Protein AF-A0A2T4MWT4-F1 (afdb_monomer_lite)

Secondary structure (DSSP, 8-state):
------EEEE-TTS-EEEEES-HHHHHHHHHHHHHHHHHHHHHHHH-TTS-HHHHHHHHHHHHHTHHHHHHHHHHHHTS-S--------------------------------------PPPP-----

Foldseek 3Di:
DDDQDKDFAAAPVRHTPDIDSDPVVNVVVNVLNVLLVVQLVVLCVVCVPDDSVVSVVVSVVCSVCVVVVVVVVVVVVVDPPDPPPPPDDDDDDDDDDDDDDDDDDDDDDDDDDDDDDDDDDDDDDDDD

pLDDT: mean 74.35, std 20.34, range [36.03, 96.5]

Sequence (128 aa):
MAINEVYRVRDEQGNIVGIFTSKKAAKVADNNVKVKVDLTAAVSAAMPDATDEARGNIVNFLLTNSDDLTNILKSIKDMPQDGDETDEDQDEQGDDATNQAPADPETPVETSAPAATETPANPDSQAA

Structure (mmCIF, N/CA/C/O backbone):
data_AF-A0A2T4MWT4-F1
#
_entry.id   AF-A0A2T4MWT4-F1
#
loop_
_atom_site.group_PDB
_atom_site.id
_atom_site.type_symbol
_atom_site.label_atom_id
_atom_site.label_alt_id
_atom_site.label_comp_id
_atom_site.label_asym_id
_atom_site.label_entity_id
_atom_site.label_seq_id
_atom_site.pdbx_PDB_ins_code
_atom_site.Cartn_x
_atom_site.Cartn_y
_atom_site.Cartn_z
_atom_site.occupancy
_atom_site.B_iso_or_equiv
_atom_site.auth_seq_id
_atom_site.auth_comp_id
_atom_site.auth_asym_id
_atom_site.auth_atom_id
_atom_site.pdbx_PDB_model_num
ATOM 1 N N . MET A 1 1 ? -14.894 3.683 37.984 1.00 50.84 1 MET A N 1
ATOM 2 C CA . MET A 1 1 ? -13.726 3.905 37.105 1.00 50.84 1 MET A CA 1
ATOM 3 C C . MET A 1 1 ? -13.942 3.044 35.869 1.00 50.84 1 MET A C 1
ATOM 5 O O . MET A 1 1 ? -14.074 1.840 36.033 1.00 50.84 1 MET A O 1
ATOM 9 N N . ALA A 1 2 ? -14.118 3.631 34.684 1.00 65.12 2 ALA A N 1
ATOM 10 C CA . ALA A 1 2 ? -14.291 2.852 33.456 1.00 65.12 2 ALA A CA 1
ATOM 11 C C . ALA A 1 2 ? -12.906 2.522 32.885 1.00 65.12 2 ALA A C 1
ATOM 13 O O . ALA A 1 2 ? -12.098 3.426 32.678 1.00 65.12 2 ALA A O 1
ATOM 14 N N . ILE A 1 3 ? -12.618 1.238 32.677 1.00 63.62 3 ILE A N 1
ATOM 15 C CA . ILE A 1 3 ? -11.426 0.805 31.945 1.00 63.62 3 ILE A CA 1
ATOM 16 C C . ILE A 1 3 ? -11.794 0.878 30.465 1.00 63.62 3 ILE A C 1
ATOM 18 O O . ILE A 1 3 ? -12.610 0.090 29.995 1.00 63.62 3 ILE A O 1
ATOM 22 N N . ASN A 1 4 ? -11.229 1.846 29.746 1.00 70.44 4 ASN A N 1
ATOM 23 C CA . ASN A 1 4 ? -11.359 1.899 28.294 1.00 70.44 4 ASN A CA 1
ATOM 24 C C . ASN A 1 4 ? -10.412 0.858 27.688 1.00 70.44 4 ASN A C 1
ATOM 26 O O . ASN A 1 4 ? -9.203 0.910 27.923 1.00 70.44 4 ASN A O 1
ATOM 30 N N . GLU A 1 5 ? -10.953 -0.088 26.923 1.00 84.19 5 GLU A N 1
ATOM 31 C CA . GLU A 1 5 ? -10.145 -1.033 26.154 1.00 84.19 5 GLU A CA 1
ATOM 32 C C . GLU A 1 5 ? -9.378 -0.266 25.065 1.00 84.19 5 GLU A C 1
ATOM 34 O O . GLU A 1 5 ? -9.958 0.511 24.303 1.00 84.19 5 GLU A O 1
ATOM 39 N N . VAL A 1 6 ? -8.057 -0.451 25.019 1.00 91.62 6 VAL A N 1
ATOM 40 C CA . VAL A 1 6 ? -7.181 0.178 24.024 1.00 91.62 6 VAL A CA 1
ATOM 41 C C . VAL A 1 6 ? -6.501 -0.890 23.180 1.00 91.62 6 VAL A C 1
ATOM 43 O O . VAL A 1 6 ? -5.898 -1.830 23.694 1.00 91.62 6 VAL A O 1
ATOM 46 N N . TYR A 1 7 ? -6.565 -0.715 21.868 1.00 92.62 7 TYR A N 1
ATOM 47 C CA . TYR A 1 7 ? -5.967 -1.593 20.875 1.00 92.62 7 TYR A CA 1
ATOM 48 C C . TYR A 1 7 ? -4.684 -0.956 20.355 1.00 92.62 7 TYR A C 1
ATOM 50 O O . TYR A 1 7 ? -4.701 0.158 19.832 1.00 92.62 7 TYR A O 1
ATOM 58 N N . ARG A 1 8 ? -3.562 -1.657 20.501 1.00 93.81 8 ARG A N 1
ATOM 59 C CA . ARG A 1 8 ? -2.260 -1.212 19.998 1.00 93.81 8 ARG A CA 1
ATOM 60 C C . ARG A 1 8 ? -1.961 -1.949 18.704 1.00 93.81 8 ARG A C 1
ATOM 62 O O . ARG A 1 8 ? -1.931 -3.176 18.709 1.00 93.81 8 ARG A O 1
ATOM 69 N N . VAL A 1 9 ? -1.728 -1.202 17.635 1.00 94.56 9 VAL A N 1
ATOM 70 C CA . VAL A 1 9 ? -1.262 -1.745 16.357 1.00 94.56 9 VAL A CA 1
ATOM 71 C C . VAL A 1 9 ? 0.251 -1.606 16.320 1.00 94.56 9 VAL A C 1
ATOM 73 O O . VAL A 1 9 ? 0.790 -0.568 16.721 1.00 94.56 9 VAL A O 1
ATOM 76 N N . ARG A 1 10 ? 0.930 -2.664 15.882 1.00 93.19 10 ARG A N 1
ATOM 77 C CA . ARG A 1 10 ? 2.385 -2.712 15.770 1.00 93.19 10 ARG A CA 1
ATOM 78 C C . ARG A 1 10 ? 2.800 -3.026 14.342 1.00 93.19 10 ARG A C 1
ATOM 80 O O . ARG A 1 10 ? 2.036 -3.655 13.618 1.00 93.19 10 ARG A O 1
ATOM 87 N N . ASP A 1 11 ? 3.985 -2.575 13.966 1.00 91.00 11 ASP A N 1
ATOM 88 C CA . ASP A 1 11 ? 4.635 -2.994 12.731 1.00 91.00 11 ASP A CA 1
ATOM 89 C C . ASP A 1 11 ? 5.305 -4.368 12.906 1.00 91.00 11 ASP A C 1
ATOM 91 O O . ASP A 1 11 ? 5.277 -4.969 13.987 1.00 91.00 11 ASP A O 1
ATOM 95 N N . GLU A 1 12 ? 5.896 -4.884 11.830 1.00 86.75 12 GLU A N 1
ATOM 96 C CA . GLU A 1 12 ? 6.571 -6.188 11.824 1.00 86.75 12 GLU A CA 1
ATOM 97 C C . GLU A 1 12 ? 7.829 -6.209 12.698 1.00 86.75 12 GLU A C 1
ATOM 99 O O . GLU A 1 12 ? 8.229 -7.255 13.206 1.00 86.75 12 GLU A O 1
ATOM 104 N N . GLN A 1 13 ? 8.429 -5.041 12.922 1.00 88.81 13 GLN A N 1
ATOM 105 C CA . GLN A 1 13 ? 9.565 -4.837 13.812 1.00 88.81 13 GLN A CA 1
ATOM 106 C C . GLN A 1 13 ? 9.135 -4.754 15.291 1.00 88.81 13 GLN A C 1
ATOM 108 O O . GLN A 1 13 ? 9.981 -4.703 16.185 1.00 88.81 13 GLN A O 1
ATOM 113 N N . GLY A 1 14 ? 7.828 -4.773 15.574 1.00 90.00 14 GLY A N 1
ATOM 114 C CA . GLY A 1 14 ? 7.255 -4.738 16.916 1.00 90.00 14 GLY A CA 1
ATOM 115 C C . GLY A 1 14 ? 7.067 -3.334 17.504 1.00 90.00 14 GLY A C 1
ATOM 116 O O . GLY A 1 14 ? 6.643 -3.229 18.668 1.00 90.00 14 GLY A O 1
ATOM 117 N N . ASN A 1 15 ? 7.329 -2.272 16.735 1.00 92.69 15 ASN A N 1
ATOM 118 C CA . ASN A 1 15 ? 7.122 -0.881 17.133 1.00 92.69 15 ASN A CA 1
ATOM 119 C C . ASN A 1 15 ? 5.640 -0.519 17.091 1.00 92.69 15 ASN A C 1
ATOM 121 O O . ASN A 1 15 ? 4.886 -0.996 16.249 1.00 92.69 15 ASN A O 1
ATOM 125 N N . ILE A 1 16 ? 5.204 0.358 17.996 1.00 92.56 16 ILE A N 1
ATOM 126 C CA . ILE A 1 16 ? 3.811 0.814 18.035 1.00 92.56 16 ILE A CA 1
ATOM 127 C C . ILE A 1 16 ? 3.604 1.887 16.966 1.00 92.56 16 ILE A C 1
ATOM 129 O O . ILE A 1 16 ? 4.144 2.984 17.077 1.00 92.56 16 ILE A O 1
ATOM 133 N N . VAL A 1 17 ? 2.763 1.579 15.980 1.00 90.69 17 VAL A N 1
ATOM 134 C CA . VAL A 1 17 ? 2.375 2.497 14.894 1.00 90.69 17 VAL A CA 1
ATOM 135 C C . VAL A 1 17 ? 1.129 3.306 15.250 1.00 90.69 17 VAL A C 1
ATOM 137 O O . VAL A 1 17 ? 0.915 4.387 14.711 1.00 90.69 17 VAL A O 1
ATOM 140 N N . GLY A 1 18 ? 0.301 2.809 16.175 1.00 92.38 18 GLY A N 1
ATOM 141 C CA . GLY A 1 18 ? -0.889 3.526 16.626 1.00 92.38 18 GLY A CA 1
ATOM 142 C C . GLY A 1 18 ? -1.596 2.881 17.814 1.00 92.38 18 GLY A C 1
ATOM 143 O O . GLY A 1 18 ? -1.473 1.680 18.073 1.00 92.38 18 GLY A O 1
ATOM 144 N N . ILE A 1 19 ? -2.360 3.698 18.540 1.00 94.19 19 ILE A N 1
ATOM 145 C CA . ILE A 1 19 ? -3.202 3.276 19.663 1.00 94.19 19 ILE A CA 1
ATOM 146 C C . ILE A 1 19 ? -4.627 3.750 19.393 1.00 94.19 19 ILE A C 1
ATOM 148 O O . ILE A 1 19 ? -4.860 4.930 19.146 1.00 94.19 19 ILE A O 1
ATOM 152 N N . PHE A 1 20 ? -5.580 2.827 19.462 1.00 94.06 20 PHE A N 1
ATOM 153 C CA . PHE A 1 20 ? -6.968 3.057 19.089 1.00 94.06 20 PHE A CA 1
ATOM 154 C C . PHE A 1 20 ? -7.901 2.641 20.220 1.00 94.06 20 PHE A C 1
ATOM 156 O O . PHE A 1 20 ? -7.703 1.614 20.860 1.00 94.06 20 PHE A O 1
ATOM 163 N N . THR A 1 21 ? -8.970 3.399 20.428 1.00 93.12 21 THR A N 1
ATOM 164 C CA . THR A 1 21 ? -10.055 3.049 21.363 1.00 93.12 21 THR A CA 1
ATOM 165 C C . THR A 1 21 ? -11.158 2.220 20.696 1.00 93.12 21 THR A C 1
ATOM 167 O O . THR A 1 21 ? -12.074 1.747 21.357 1.00 93.12 21 THR A O 1
ATOM 170 N N . SER A 1 22 ? -11.078 2.022 19.374 1.00 93.38 22 SER A N 1
ATOM 171 C CA . SER A 1 22 ? -12.032 1.246 18.577 1.00 93.38 22 SER A CA 1
ATOM 172 C C . SER A 1 22 ? -11.345 0.060 17.908 1.00 93.38 22 SER A C 1
ATOM 174 O O . SER A 1 22 ? -10.390 0.233 17.148 1.00 93.38 22 SER A O 1
ATOM 176 N N . LYS A 1 23 ? -11.893 -1.145 18.113 1.00 92.06 23 LYS A N 1
ATOM 177 C CA . LYS A 1 23 ? -11.403 -2.382 17.484 1.00 92.06 23 LYS A CA 1
ATOM 178 C C . LYS A 1 23 ? -11.443 -2.316 15.959 1.00 92.06 23 LYS A C 1
ATOM 180 O O . LYS A 1 23 ? -10.545 -2.820 15.292 1.00 92.06 23 LYS A O 1
ATOM 185 N N . LYS A 1 24 ? -12.481 -1.686 15.396 1.00 93.56 24 LYS A N 1
ATOM 186 C CA . LYS A 1 24 ? -12.629 -1.523 13.942 1.00 93.56 24 LYS A CA 1
ATOM 187 C C . LYS A 1 24 ? -11.525 -0.627 13.384 1.00 93.56 24 LYS A C 1
ATOM 189 O O . LYS A 1 24 ? -10.908 -0.996 12.393 1.00 93.56 24 LYS A O 1
ATOM 194 N N . ALA A 1 25 ? -11.252 0.502 14.042 1.00 91.12 25 ALA A N 1
ATOM 195 C CA . ALA A 1 25 ? -10.179 1.410 13.639 1.00 91.12 25 ALA A CA 1
ATOM 196 C C . ALA A 1 25 ? -8.805 0.729 13.732 1.00 91.12 25 ALA A C 1
ATOM 198 O O . ALA A 1 25 ? -8.028 0.795 12.787 1.00 91.12 25 ALA A O 1
ATOM 199 N N . ALA A 1 26 ? -8.558 -0.015 14.816 1.00 93.19 26 ALA A N 1
ATOM 200 C CA . ALA A 1 26 ? -7.338 -0.799 14.974 1.00 93.19 26 ALA A CA 1
ATOM 201 C C . ALA A 1 26 ? -7.167 -1.845 13.863 1.00 93.19 26 ALA A C 1
ATOM 203 O O . ALA A 1 26 ? -6.078 -1.986 13.326 1.00 93.19 26 ALA A O 1
ATOM 204 N N . LYS A 1 27 ? -8.242 -2.544 13.474 1.00 93.81 27 LYS A N 1
ATOM 205 C CA . LYS A 1 27 ? -8.201 -3.533 12.387 1.00 93.81 27 LYS A CA 1
ATOM 206 C C . LYS A 1 27 ? -7.906 -2.897 11.026 1.00 93.81 27 LYS A C 1
ATOM 208 O O . LYS A 1 27 ? -7.172 -3.476 10.236 1.00 93.81 27 LYS A O 1
ATOM 213 N N . VAL A 1 28 ? -8.474 -1.722 10.746 1.00 92.12 28 VAL A N 1
ATOM 214 C CA . VAL A 1 28 ? -8.167 -0.977 9.513 1.00 92.12 28 VAL A CA 1
ATOM 215 C C . VAL A 1 28 ? -6.703 -0.543 9.509 1.00 92.12 28 VAL A C 1
ATOM 217 O O . VAL A 1 28 ? -6.014 -0.761 8.522 1.00 92.12 28 VAL A O 1
ATOM 220 N N . ALA A 1 29 ? -6.205 -0.003 10.621 1.00 91.44 29 ALA A N 1
ATOM 221 C CA . ALA A 1 29 ? -4.802 0.379 10.738 1.00 91.44 29 ALA A CA 1
ATOM 222 C C . ALA A 1 29 ? -3.850 -0.824 10.602 1.00 91.44 29 ALA A C 1
ATOM 224 O O . ALA A 1 29 ? -2.861 -0.725 9.886 1.00 91.44 29 ALA A O 1
ATOM 225 N N . ASP A 1 30 ? -4.171 -1.967 11.216 1.00 93.12 30 ASP A N 1
ATOM 226 C CA . ASP A 1 30 ? -3.413 -3.220 11.074 1.00 93.12 30 ASP A CA 1
ATOM 227 C C . ASP A 1 30 ? -3.353 -3.690 9.613 1.00 93.12 30 ASP A C 1
ATOM 229 O O . ASP A 1 30 ? -2.288 -4.029 9.100 1.00 93.12 30 ASP A O 1
ATOM 233 N N . ASN A 1 31 ? -4.483 -3.637 8.903 1.00 91.62 31 ASN A N 1
ATOM 234 C CA . ASN A 1 31 ? -4.521 -3.950 7.477 1.00 91.62 31 ASN A CA 1
ATOM 235 C C . ASN A 1 31 ? -3.688 -2.963 6.647 1.00 91.62 31 ASN A C 1
ATOM 237 O O . ASN A 1 31 ? -2.965 -3.396 5.757 1.00 91.62 31 ASN A O 1
ATOM 241 N N . ASN A 1 32 ? -3.747 -1.663 6.942 1.00 89.00 32 ASN A N 1
ATOM 242 C CA . ASN A 1 32 ? -2.962 -0.657 6.221 1.00 89.00 32 ASN A CA 1
ATOM 243 C C . ASN A 1 32 ? -1.452 -0.872 6.398 1.00 89.00 32 ASN A C 1
ATOM 245 O O . ASN A 1 32 ? -0.694 -0.683 5.448 1.00 89.00 32 ASN A O 1
ATOM 249 N N . VAL A 1 33 ? -1.013 -1.292 7.590 1.00 91.50 33 VAL A N 1
ATOM 250 C CA . VAL A 1 33 ? 0.389 -1.661 7.841 1.00 91.50 33 VAL A CA 1
ATOM 251 C C . VAL A 1 33 ? 0.794 -2.835 6.951 1.00 91.50 33 VAL A C 1
ATOM 253 O O . VAL A 1 33 ? 1.800 -2.731 6.253 1.00 91.50 33 VAL A O 1
ATOM 256 N N . LYS A 1 34 ? -0.014 -3.901 6.896 1.00 91.62 34 LYS A N 1
ATOM 257 C CA . LYS A 1 34 ? 0.259 -5.070 6.039 1.00 91.62 34 LYS A CA 1
ATOM 258 C C . LYS A 1 34 ? 0.315 -4.709 4.560 1.00 91.62 34 LYS A C 1
ATOM 260 O O . LYS A 1 34 ? 1.291 -5.028 3.897 1.00 91.62 34 LYS A O 1
ATOM 265 N N . VAL A 1 35 ? -0.673 -3.959 4.067 1.00 90.62 35 VAL A N 1
ATOM 266 C CA . VAL A 1 35 ? -0.710 -3.511 2.666 1.00 90.62 35 VAL A CA 1
ATOM 267 C C . VAL A 1 35 ? 0.541 -2.709 2.313 1.00 90.62 35 VAL A C 1
ATOM 269 O O . VAL A 1 35 ? 1.109 -2.902 1.243 1.00 90.62 35 VAL A O 1
ATOM 272 N N . LYS A 1 36 ? 1.013 -1.834 3.208 1.00 90.06 36 LYS A N 1
ATOM 273 C CA . LYS A 1 36 ? 2.244 -1.070 2.980 1.00 90.06 36 LYS A CA 1
ATOM 274 C C . LYS A 1 36 ? 3.477 -1.973 2.880 1.00 90.06 36 LYS A C 1
ATOM 276 O O . LYS A 1 36 ? 4.328 -1.716 2.028 1.00 90.06 36 LYS A O 1
ATOM 281 N N . VAL A 1 37 ? 3.579 -3.004 3.720 1.00 91.62 37 VAL A N 1
ATOM 282 C CA . VAL A 1 37 ? 4.671 -3.989 3.651 1.00 91.62 37 VAL A CA 1
ATOM 283 C C . VAL A 1 37 ? 4.618 -4.753 2.332 1.00 91.62 37 VAL A C 1
ATOM 285 O O . VAL A 1 37 ? 5.598 -4.741 1.587 1.00 91.62 37 VAL A O 1
ATOM 288 N N . ASP A 1 38 ? 3.464 -5.336 2.009 1.00 92.69 38 ASP A N 1
ATOM 289 C CA . ASP A 1 38 ? 3.269 -6.127 0.792 1.00 92.69 38 ASP A CA 1
ATOM 290 C C . ASP A 1 38 ? 3.596 -5.304 -0.458 1.00 92.69 38 ASP A C 1
ATOM 292 O O . ASP A 1 38 ? 4.294 -5.761 -1.363 1.00 92.69 38 ASP A O 1
ATOM 296 N N . LEU A 1 39 ? 3.154 -4.045 -0.485 1.00 92.75 39 LEU A N 1
ATOM 297 C CA . LEU A 1 39 ? 3.409 -3.137 -1.593 1.00 92.75 39 LEU A CA 1
ATOM 298 C C . LEU A 1 39 ? 4.886 -2.761 -1.712 1.00 92.75 39 LEU A C 1
ATOM 300 O O . LEU A 1 39 ? 5.414 -2.686 -2.818 1.00 92.75 39 LEU A O 1
ATOM 304 N N . THR A 1 40 ? 5.569 -2.558 -0.585 1.00 92.81 40 THR A N 1
ATOM 305 C CA . THR A 1 40 ? 7.015 -2.295 -0.576 1.00 92.81 40 THR A CA 1
ATOM 306 C C . THR A 1 40 ? 7.789 -3.489 -1.131 1.00 92.81 40 THR A C 1
ATOM 308 O O . THR A 1 40 ? 8.701 -3.310 -1.942 1.00 92.81 40 THR A O 1
ATOM 311 N N . ALA A 1 41 ? 7.401 -4.708 -0.750 1.00 94.12 41 ALA A N 1
ATOM 312 C CA . ALA A 1 41 ? 7.994 -5.935 -1.268 1.00 94.12 41 ALA A CA 1
ATOM 313 C C . ALA A 1 41 ? 7.726 -6.108 -2.773 1.00 94.12 41 ALA A C 1
ATOM 315 O O . ALA A 1 41 ? 8.655 -6.384 -3.533 1.00 94.12 41 ALA A O 1
ATOM 316 N N . ALA A 1 42 ? 6.489 -5.873 -3.221 1.00 94.44 42 ALA A N 1
ATOM 317 C CA . ALA A 1 42 ? 6.111 -5.954 -4.630 1.00 94.44 42 ALA A CA 1
ATOM 318 C C . ALA A 1 42 ? 6.874 -4.939 -5.496 1.00 94.44 42 ALA A C 1
ATOM 320 O O . ALA A 1 42 ? 7.424 -5.305 -6.533 1.00 94.44 42 ALA A O 1
ATOM 321 N N . VAL A 1 43 ? 6.975 -3.681 -5.053 1.00 95.12 43 VAL A N 1
ATOM 322 C CA . VAL A 1 43 ? 7.733 -2.635 -5.759 1.00 95.12 43 VAL A CA 1
ATOM 323 C C . VAL A 1 43 ? 9.223 -2.973 -5.808 1.00 95.12 43 VAL A C 1
ATOM 325 O O . VAL A 1 43 ? 9.855 -2.786 -6.844 1.00 95.12 43 VAL A O 1
ATOM 328 N N . SER A 1 44 ? 9.782 -3.523 -4.728 1.00 94.44 44 SER A N 1
ATOM 329 C CA . SER A 1 44 ? 11.187 -3.952 -4.694 1.00 94.44 44 SER A CA 1
ATOM 330 C C . SER A 1 44 ? 11.476 -5.108 -5.648 1.00 94.44 44 SER A C 1
ATOM 332 O O . SER A 1 44 ? 12.512 -5.105 -6.306 1.00 94.44 44 SER A O 1
ATOM 334 N N . ALA A 1 45 ? 10.553 -6.064 -5.768 1.00 95.69 45 ALA A N 1
ATOM 335 C CA . ALA A 1 45 ? 10.672 -7.169 -6.716 1.00 95.69 45 ALA A CA 1
ATOM 336 C C . ALA A 1 45 ? 10.486 -6.717 -8.176 1.00 95.69 45 ALA A C 1
ATOM 338 O O . ALA A 1 45 ? 11.182 -7.209 -9.059 1.00 95.69 45 ALA A O 1
ATOM 339 N N . ALA A 1 46 ? 9.567 -5.781 -8.432 1.00 96.12 46 ALA A N 1
ATOM 340 C CA . ALA A 1 46 ? 9.296 -5.262 -9.773 1.00 96.12 46 ALA A CA 1
ATOM 341 C C . ALA A 1 46 ? 10.395 -4.316 -10.284 1.00 96.12 46 ALA A C 1
ATOM 343 O O . ALA A 1 46 ? 10.624 -4.228 -11.487 1.00 96.12 46 ALA A O 1
ATOM 344 N N . MET A 1 47 ? 11.062 -3.596 -9.379 1.00 95.19 47 MET A N 1
ATOM 345 C CA . MET A 1 47 ? 12.098 -2.609 -9.691 1.00 95.19 47 MET A CA 1
ATOM 346 C C . MET A 1 47 ? 13.339 -2.825 -8.807 1.00 95.19 47 MET A C 1
ATOM 348 O O . MET A 1 47 ? 13.616 -2.013 -7.913 1.00 95.19 47 MET A O 1
ATOM 352 N N . PRO A 1 48 ? 14.103 -3.911 -9.034 1.00 94.19 48 PRO A N 1
ATOM 353 C CA . PRO A 1 48 ? 15.272 -4.239 -8.216 1.00 94.19 48 PRO A CA 1
ATOM 354 C C . PRO A 1 48 ? 16.395 -3.203 -8.359 1.00 94.19 48 PRO A C 1
ATOM 356 O O . PRO A 1 48 ? 17.036 -2.855 -7.367 1.00 94.19 48 PRO A O 1
ATOM 359 N N . ASP A 1 49 ? 16.566 -2.639 -9.556 1.00 95.81 49 ASP A N 1
ATOM 360 C CA . ASP A 1 49 ? 17.629 -1.674 -9.869 1.00 95.81 49 ASP A CA 1
ATOM 361 C C . ASP A 1 49 ? 17.296 -0.230 -9.456 1.00 95.81 49 ASP A C 1
ATOM 363 O O . ASP A 1 49 ? 18.142 0.662 -9.540 1.00 95.81 49 ASP A O 1
ATOM 367 N N . ALA A 1 50 ? 16.063 0.028 -9.011 1.00 95.25 50 ALA A N 1
ATOM 368 C CA . ALA A 1 50 ? 15.679 1.341 -8.509 1.00 95.25 50 ALA A CA 1
ATOM 369 C C . ALA A 1 50 ? 16.359 1.647 -7.165 1.00 95.25 50 ALA A C 1
ATOM 371 O O . ALA A 1 50 ? 16.711 0.756 -6.391 1.00 95.25 50 ALA A O 1
ATOM 372 N N . THR A 1 51 ? 16.519 2.931 -6.851 1.00 96.50 51 THR A N 1
ATOM 373 C CA . THR A 1 51 ? 16.976 3.343 -5.520 1.00 96.50 51 THR A CA 1
ATOM 374 C C . THR A 1 51 ? 15.869 3.133 -4.483 1.00 96.50 51 THR A C 1
ATOM 376 O O . THR A 1 51 ? 14.679 3.146 -4.813 1.00 96.50 51 THR A O 1
ATOM 379 N N . ASP A 1 52 ? 16.242 2.983 -3.209 1.00 93.25 52 ASP A N 1
ATOM 380 C CA . ASP A 1 52 ? 15.269 2.861 -2.112 1.00 93.25 52 ASP A CA 1
ATOM 381 C C . ASP A 1 52 ? 14.339 4.076 -2.022 1.00 93.25 52 ASP A C 1
ATOM 383 O O . ASP A 1 52 ? 13.149 3.933 -1.751 1.00 93.25 52 ASP A O 1
ATOM 387 N N . GLU A 1 53 ? 14.862 5.268 -2.313 1.00 94.81 53 GLU A N 1
ATOM 388 C CA . GLU A 1 53 ? 14.080 6.502 -2.361 1.00 94.81 53 GLU A CA 1
ATOM 389 C C . GLU A 1 53 ? 13.037 6.470 -3.484 1.00 94.81 53 GLU A C 1
ATOM 391 O O . GLU A 1 53 ? 11.865 6.764 -3.248 1.00 94.81 53 GLU A O 1
ATOM 396 N N . ALA A 1 54 ? 13.425 6.044 -4.691 1.00 94.88 54 ALA A N 1
ATOM 397 C CA . ALA A 1 54 ? 12.496 5.914 -5.809 1.00 94.88 54 ALA A CA 1
ATOM 398 C C . ALA A 1 54 ? 11.393 4.893 -5.497 1.00 94.88 54 ALA A C 1
ATOM 400 O O . ALA A 1 54 ? 10.210 5.181 -5.684 1.00 94.88 54 ALA A O 1
ATOM 401 N N . ARG A 1 55 ? 11.759 3.731 -4.941 1.00 94.31 55 ARG A N 1
ATOM 402 C CA . ARG A 1 55 ? 10.786 2.724 -4.496 1.00 94.31 55 ARG A CA 1
ATOM 403 C C . ARG A 1 55 ? 9.854 3.267 -3.417 1.00 94.31 55 ARG A C 1
ATOM 405 O O . ARG A 1 55 ? 8.644 3.076 -3.512 1.00 94.31 55 ARG A O 1
ATOM 412 N N . GLY A 1 56 ? 10.386 3.986 -2.430 1.00 92.94 56 GLY A N 1
ATOM 413 C CA . GLY A 1 56 ? 9.602 4.625 -1.373 1.00 92.94 56 GLY A CA 1
ATOM 414 C C . GLY A 1 56 ? 8.601 5.647 -1.913 1.00 92.94 56 GLY A C 1
ATOM 415 O O . GLY A 1 56 ? 7.436 5.638 -1.511 1.00 92.94 56 GLY A O 1
ATOM 416 N N . ASN A 1 57 ? 9.018 6.471 -2.876 1.00 94.75 57 ASN A N 1
ATOM 417 C CA . ASN A 1 57 ? 8.151 7.445 -3.538 1.00 94.75 57 ASN A CA 1
ATOM 418 C C . ASN A 1 57 ? 7.015 6.765 -4.313 1.00 94.75 57 ASN A C 1
ATOM 420 O O . ASN A 1 57 ? 5.868 7.204 -4.226 1.00 94.75 57 ASN A O 1
ATOM 424 N N . ILE A 1 58 ? 7.305 5.660 -5.005 1.00 94.31 58 ILE A N 1
ATOM 425 C CA . ILE A 1 58 ? 6.298 4.872 -5.725 1.00 94.31 58 ILE A CA 1
ATOM 426 C C . ILE A 1 58 ? 5.301 4.246 -4.748 1.00 94.31 58 ILE A C 1
ATOM 428 O O . ILE A 1 58 ? 4.096 4.400 -4.924 1.00 94.31 58 ILE A O 1
ATOM 432 N N . VAL A 1 59 ? 5.774 3.597 -3.681 1.00 93.69 59 VAL A N 1
ATOM 433 C CA . VAL A 1 59 ? 4.899 3.034 -2.638 1.00 93.69 59 VAL A CA 1
ATOM 434 C C . VAL A 1 59 ? 3.999 4.121 -2.046 1.00 93.69 59 VAL A C 1
ATOM 436 O O . VAL A 1 59 ? 2.796 3.913 -1.895 1.00 93.69 59 VAL A O 1
ATOM 439 N N . ASN A 1 60 ? 4.551 5.299 -1.745 1.00 92.56 60 ASN A N 1
ATOM 440 C CA . ASN A 1 60 ? 3.777 6.411 -1.204 1.00 92.56 60 ASN A CA 1
ATOM 441 C C . ASN A 1 60 ? 2.720 6.926 -2.195 1.00 92.56 60 ASN A C 1
ATOM 443 O O . ASN A 1 60 ? 1.576 7.170 -1.804 1.00 92.56 60 ASN A O 1
ATOM 447 N N . PHE A 1 61 ? 3.079 7.052 -3.475 1.00 92.75 61 PHE A N 1
ATOM 448 C CA . PHE A 1 61 ? 2.149 7.428 -4.538 1.00 92.75 61 PHE A CA 1
ATOM 449 C C . PHE A 1 61 ? 0.988 6.432 -4.645 1.00 92.75 61 PHE A C 1
ATOM 451 O O . PHE A 1 61 ? -0.172 6.841 -4.663 1.00 92.75 61 PHE A O 1
ATOM 458 N N . LEU A 1 62 ? 1.288 5.132 -4.651 1.00 91.75 62 LEU A N 1
ATOM 459 C CA . LEU A 1 62 ? 0.290 4.070 -4.763 1.00 91.75 62 LEU A CA 1
ATOM 460 C C . LEU A 1 62 ? -0.660 4.028 -3.554 1.00 91.75 62 LEU A C 1
ATOM 462 O O . LEU A 1 62 ? -1.858 3.831 -3.729 1.00 91.75 62 LEU A O 1
ATOM 466 N N . LEU A 1 63 ? -0.158 4.251 -2.334 1.00 89.88 63 LEU A N 1
ATOM 467 C CA . LEU A 1 63 ? -1.000 4.306 -1.131 1.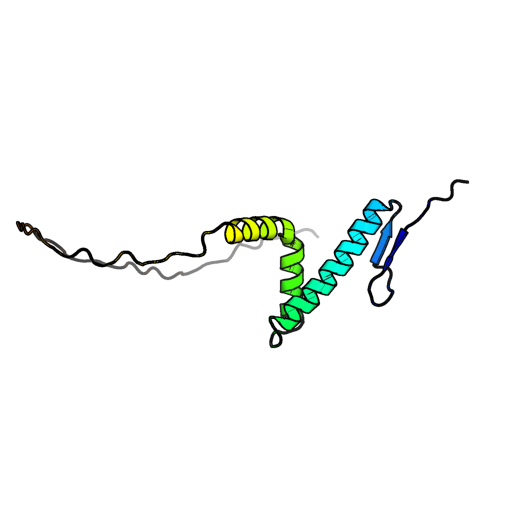00 89.88 63 LEU A CA 1
ATOM 468 C C . LEU A 1 63 ? -1.910 5.540 -1.116 1.00 89.88 63 LEU A C 1
ATOM 470 O O . LEU A 1 63 ? -3.088 5.430 -0.774 1.00 89.88 63 LEU A O 1
ATOM 474 N N . THR A 1 64 ? -1.372 6.698 -1.505 1.00 90.88 64 THR A N 1
ATOM 475 C CA . THR A 1 64 ? -2.100 7.978 -1.500 1.00 90.88 64 THR A CA 1
ATOM 476 C C . THR A 1 64 ? -3.227 7.995 -2.529 1.00 90.88 64 THR A C 1
ATOM 478 O O . THR A 1 64 ? -4.299 8.518 -2.248 1.00 90.88 64 THR A O 1
ATOM 481 N N . ASN A 1 65 ? -3.007 7.387 -3.696 1.00 90.38 65 ASN A N 1
ATOM 482 C CA . ASN A 1 65 ? -3.955 7.388 -4.813 1.00 90.38 65 ASN A CA 1
ATOM 483 C C . ASN A 1 65 ? -4.660 6.030 -4.981 1.00 90.38 65 ASN A C 1
ATOM 485 O O . ASN A 1 65 ? -5.108 5.686 -6.072 1.00 90.38 65 ASN A O 1
ATOM 489 N N . SER A 1 66 ? -4.722 5.223 -3.919 1.00 87.25 66 SER A N 1
ATOM 490 C CA . SER A 1 66 ? -5.195 3.833 -3.985 1.00 87.25 66 SER A CA 1
ATOM 491 C C . SER A 1 66 ? -6.640 3.695 -4.481 1.00 87.25 66 SER A C 1
ATOM 493 O O . SER A 1 66 ? -6.930 2.771 -5.244 1.00 87.25 66 SER A O 1
ATOM 495 N N . ASP A 1 67 ? -7.530 4.620 -4.119 1.00 87.44 67 ASP A N 1
ATOM 496 C CA . ASP A 1 67 ? -8.926 4.617 -4.573 1.00 87.44 67 ASP A CA 1
ATOM 497 C C . ASP A 1 67 ? -9.041 4.905 -6.080 1.00 87.44 67 ASP A C 1
ATOM 499 O O . ASP A 1 67 ? -9.693 4.153 -6.813 1.00 87.44 67 ASP A O 1
ATOM 503 N N . ASP A 1 68 ? -8.347 5.938 -6.563 1.00 88.50 68 ASP A N 1
ATOM 504 C CA . ASP A 1 68 ? -8.347 6.326 -7.977 1.00 88.50 68 ASP A CA 1
ATOM 505 C C . ASP A 1 68 ? -7.720 5.236 -8.852 1.00 88.50 68 ASP A C 1
ATOM 507 O O . ASP A 1 68 ? -8.295 4.820 -9.861 1.00 88.50 68 ASP A O 1
ATOM 511 N N . LEU A 1 69 ? -6.579 4.692 -8.417 1.00 86.56 69 LEU A N 1
ATOM 512 C CA . LEU A 1 69 ? -5.905 3.589 -9.099 1.00 86.56 69 LEU A CA 1
ATOM 513 C C . LEU A 1 69 ? -6.769 2.331 -9.132 1.00 86.56 69 LEU A C 1
ATOM 515 O O . LEU A 1 69 ? -6.798 1.639 -10.145 1.00 86.56 69 LEU A O 1
ATOM 519 N N . THR A 1 70 ? -7.516 2.039 -8.067 1.00 85.75 70 THR A N 1
ATOM 520 C CA . THR A 1 70 ? -8.423 0.885 -8.045 1.00 85.75 70 THR A CA 1
ATOM 521 C C . THR A 1 70 ? -9.527 1.022 -9.092 1.00 85.75 70 THR A C 1
ATOM 523 O O . THR A 1 70 ? -9.898 0.031 -9.722 1.00 85.75 70 THR A O 1
ATOM 526 N N . ASN A 1 71 ? -10.053 2.228 -9.305 1.00 84.12 71 ASN A N 1
ATOM 527 C CA . ASN A 1 71 ? -11.069 2.468 -10.329 1.00 84.12 71 ASN A CA 1
ATOM 528 C C . ASN A 1 71 ? -10.496 2.316 -11.743 1.00 84.12 71 ASN A C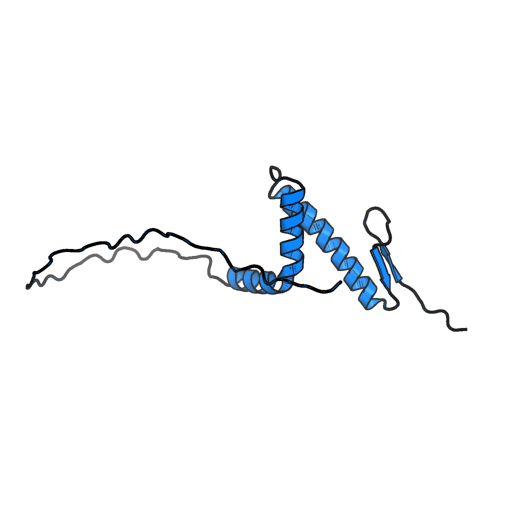 1
ATOM 530 O O . ASN A 1 71 ? -11.117 1.660 -12.578 1.00 84.12 71 ASN A O 1
ATOM 534 N N . ILE A 1 72 ? -9.291 2.839 -11.981 1.00 83.81 72 ILE A N 1
ATOM 535 C CA . ILE A 1 72 ? -8.581 2.695 -13.261 1.00 83.81 72 ILE A CA 1
ATOM 536 C C . ILE A 1 72 ? -8.239 1.223 -13.539 1.00 83.81 72 ILE A C 1
ATOM 538 O O . ILE A 1 72 ? -8.448 0.720 -14.636 1.00 83.81 72 ILE A O 1
ATOM 542 N N . LEU A 1 73 ? -7.742 0.485 -12.546 1.00 82.56 73 LEU A N 1
ATOM 543 C CA . LEU A 1 73 ? -7.393 -0.927 -12.721 1.00 82.56 73 LEU A CA 1
ATOM 544 C C . LEU A 1 73 ? -8.625 -1.797 -12.995 1.00 82.56 73 LEU A C 1
ATOM 546 O O . LEU A 1 73 ? -8.537 -2.749 -13.768 1.00 82.56 73 LEU A O 1
ATOM 550 N N . LYS A 1 74 ? -9.778 -1.469 -12.398 1.00 83.06 74 LYS A N 1
ATOM 551 C CA . LYS A 1 74 ? -11.051 -2.125 -12.729 1.00 83.06 74 LYS A CA 1
ATOM 552 C C . LYS A 1 74 ? -11.460 -1.844 -14.173 1.00 83.06 74 LYS A C 1
ATOM 554 O O . LYS A 1 74 ? -11.768 -2.789 -14.883 1.00 83.06 74 LYS A O 1
ATOM 559 N N . SER A 1 75 ? -11.391 -0.590 -14.626 1.00 79.69 75 SER A N 1
ATOM 560 C CA . SER A 1 75 ? -11.773 -0.254 -16.002 1.00 79.69 75 SER A CA 1
ATOM 561 C C . SER A 1 75 ? -10.851 -0.880 -17.051 1.00 79.69 75 SER A C 1
ATOM 563 O O . SER A 1 75 ? -11.330 -1.290 -18.102 1.00 79.69 75 SER A O 1
ATOM 565 N N . ILE A 1 76 ? -9.550 -1.009 -16.767 1.00 78.31 76 ILE A N 1
ATOM 566 C CA . ILE A 1 76 ? -8.602 -1.711 -17.648 1.00 78.31 76 ILE A CA 1
ATOM 567 C C . ILE A 1 76 ? -8.883 -3.214 -17.671 1.00 78.31 76 ILE A C 1
ATOM 569 O O . ILE A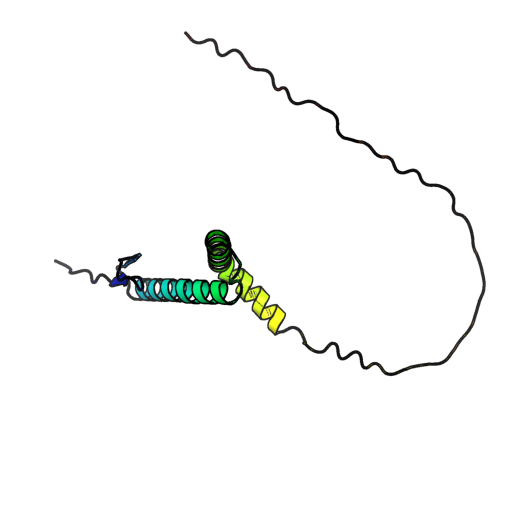 1 76 ? -8.834 -3.827 -18.731 1.00 78.31 76 ILE A O 1
ATOM 573 N N . LYS A 1 77 ? -9.194 -3.823 -16.520 1.00 74.56 77 LYS A N 1
ATOM 574 C CA . LYS A 1 77 ? -9.565 -5.244 -16.458 1.00 74.56 77 LYS A CA 1
ATOM 575 C C . LYS A 1 77 ? -10.798 -5.553 -17.314 1.00 74.56 77 LYS A C 1
ATOM 577 O O . LYS A 1 77 ? -10.886 -6.643 -17.870 1.00 74.56 77 LYS A O 1
ATOM 582 N N . ASP A 1 78 ? -11.725 -4.605 -17.399 1.00 73.12 78 ASP A N 1
ATOM 583 C CA . ASP A 1 78 ? -12.959 -4.732 -18.173 1.00 73.12 78 ASP A CA 1
ATOM 584 C C . ASP A 1 78 ? -12.773 -4.365 -19.664 1.00 73.12 78 ASP A C 1
ATOM 586 O O . ASP A 1 78 ? -13.731 -4.423 -20.437 1.00 73.12 78 ASP A O 1
ATOM 590 N N . MET A 1 79 ? -11.553 -4.007 -20.092 1.00 67.88 79 MET A N 1
ATOM 591 C CA . MET A 1 79 ? -11.219 -3.786 -21.499 1.00 67.88 79 MET A CA 1
ATOM 592 C C . MET A 1 79 ? -11.056 -5.142 -22.211 1.00 67.88 79 MET A C 1
ATOM 594 O O . MET A 1 79 ? -10.328 -6.000 -21.702 1.00 67.88 79 MET A O 1
ATOM 598 N N . PRO A 1 80 ? -11.704 -5.369 -23.371 1.00 68.31 80 PRO A N 1
ATOM 599 C CA . PRO A 1 80 ? -11.483 -6.585 -24.149 1.00 68.31 80 PRO A CA 1
ATOM 600 C C . PRO A 1 80 ? -9.995 -6.688 -24.510 1.00 68.31 80 PRO A C 1
ATOM 602 O O . PRO A 1 80 ? -9.415 -5.736 -25.026 1.00 68.31 80 PRO A O 1
ATOM 605 N N . GLN A 1 81 ? -9.370 -7.825 -24.191 1.00 66.06 81 GLN A N 1
ATOM 606 C CA . GLN A 1 81 ? -7.950 -8.068 -24.487 1.00 66.06 81 GLN A CA 1
ATOM 607 C C . GLN A 1 81 ? -7.704 -8.459 -25.950 1.00 66.06 81 GLN A C 1
ATOM 609 O O . GLN A 1 81 ? -6.559 -8.444 -26.395 1.00 66.06 81 GLN A O 1
ATOM 614 N N . ASP A 1 82 ? -8.774 -8.730 -26.695 1.00 58.59 82 ASP A N 1
ATOM 615 C CA . ASP A 1 82 ? -8.723 -9.179 -28.077 1.00 58.59 82 ASP A CA 1
ATOM 616 C C . ASP A 1 82 ? -9.200 -8.055 -29.001 1.00 58.59 82 ASP A C 1
ATOM 618 O O . ASP A 1 82 ? -10.388 -7.902 -29.288 1.00 58.59 82 ASP A O 1
ATOM 622 N N . GLY A 1 83 ? -8.246 -7.260 -29.478 1.00 53.41 83 GLY A N 1
ATOM 623 C CA . GLY A 1 83 ? -8.291 -6.811 -30.863 1.00 53.41 83 GLY A CA 1
ATOM 624 C C . GLY A 1 83 ? -7.773 -7.959 -31.720 1.00 53.41 83 GLY A C 1
ATOM 625 O O . GLY A 1 83 ? -6.615 -7.940 -32.125 1.00 53.41 83 GLY A O 1
ATOM 626 N N . ASP A 1 84 ? -8.586 -9.001 -31.904 1.00 53.94 84 ASP A N 1
ATOM 627 C CA . ASP A 1 84 ? -8.331 -10.005 -32.935 1.00 53.94 84 ASP A CA 1
ATOM 628 C C . ASP A 1 84 ? -8.565 -9.308 -34.283 1.00 53.94 84 ASP A C 1
ATOM 630 O O . ASP A 1 84 ? -9.683 -9.257 -34.790 1.00 53.94 84 ASP A O 1
ATOM 634 N N . GLU A 1 85 ? -7.525 -8.650 -34.808 1.00 59.53 85 GLU A N 1
ATOM 635 C CA . GLU A 1 85 ? -7.473 -8.143 -36.184 1.00 59.53 85 GLU A CA 1
ATOM 636 C C . GLU A 1 85 ? -7.352 -9.325 -37.162 1.00 59.53 85 GLU A C 1
ATOM 638 O O . GLU A 1 85 ? -6.386 -9.451 -37.911 1.00 59.53 85 GLU A O 1
ATOM 643 N N . THR A 1 86 ? -8.337 -10.217 -37.150 1.00 54.12 86 THR A N 1
ATOM 644 C CA . THR A 1 86 ? -8.609 -11.126 -38.262 1.00 54.12 86 THR A CA 1
ATOM 645 C C . THR A 1 86 ? -9.874 -10.671 -38.984 1.00 54.12 86 THR A C 1
ATOM 647 O O . THR A 1 86 ? -10.856 -11.397 -39.074 1.00 54.12 86 THR A O 1
ATOM 650 N N . ASP A 1 87 ? -9.843 -9.454 -39.535 1.00 60.66 87 ASP A N 1
ATOM 651 C CA . ASP A 1 87 ? -10.647 -9.168 -40.726 1.00 60.66 87 ASP A CA 1
ATOM 652 C C . ASP A 1 87 ? -9.798 -9.568 -41.935 1.00 60.66 87 ASP A C 1
ATOM 654 O O . ASP A 1 87 ? -8.948 -8.826 -42.429 1.00 60.66 87 ASP A O 1
ATOM 658 N N . GLU A 1 88 ? -9.987 -10.827 -42.320 1.00 55.75 88 GLU A N 1
ATOM 659 C CA . GLU A 1 88 ? -9.508 -11.420 -43.560 1.00 55.75 88 GLU A CA 1
ATOM 660 C C . GLU A 1 88 ? -9.950 -10.565 -44.763 1.00 55.75 88 GLU A C 1
ATOM 662 O O . GLU A 1 88 ? -11.117 -10.186 -44.879 1.00 55.75 88 GLU A O 1
ATOM 667 N N . ASP A 1 89 ? -8.984 -10.271 -45.634 1.00 56.06 89 ASP A N 1
ATOM 668 C CA . ASP A 1 89 ? -9.085 -9.933 -47.057 1.00 56.06 89 ASP A CA 1
ATOM 669 C C . ASP A 1 89 ? -10.511 -9.716 -47.621 1.00 56.06 89 ASP A C 1
ATOM 671 O O . ASP A 1 89 ? -11.260 -10.663 -47.881 1.00 56.06 89 ASP A O 1
ATOM 675 N N . GLN A 1 90 ? -10.858 -8.461 -47.931 1.00 56.44 90 GLN A N 1
ATOM 676 C CA . GLN A 1 90 ? -11.837 -8.165 -48.984 1.00 56.44 90 GLN A CA 1
ATOM 677 C C . GLN A 1 90 ? -11.224 -7.262 -50.045 1.00 56.44 90 GLN A C 1
ATOM 679 O O . GLN A 1 90 ? -11.274 -6.031 -49.999 1.00 56.44 90 GLN A O 1
ATOM 684 N N . ASP A 1 91 ? -10.644 -7.939 -51.022 1.00 57.38 91 ASP A N 1
ATOM 685 C CA . ASP A 1 91 ? -10.273 -7.416 -52.319 1.00 57.38 91 ASP A CA 1
ATOM 686 C C . ASP A 1 91 ? -11.537 -7.083 -53.142 1.00 57.38 91 ASP A C 1
ATOM 688 O O . ASP A 1 91 ? -12.598 -7.681 -52.976 1.00 57.38 91 ASP A O 1
ATOM 692 N N . GLU A 1 92 ? -11.337 -6.195 -54.119 1.00 52.62 92 GLU A N 1
ATOM 693 C CA . GLU A 1 92 ? -12.164 -5.929 -55.311 1.00 52.62 92 GLU A CA 1
ATOM 694 C C . GLU A 1 92 ? -13.140 -4.722 -55.322 1.00 52.62 92 GLU A C 1
ATOM 696 O O . GLU A 1 92 ? -1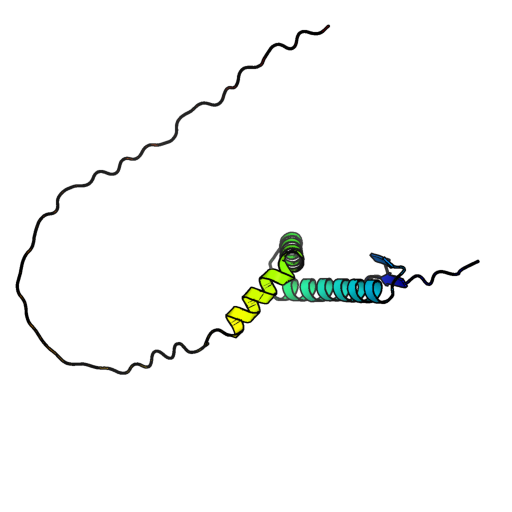4.342 -4.816 -55.102 1.00 52.62 92 GLU A O 1
ATOM 701 N N . GLN A 1 93 ? -12.564 -3.603 -55.796 1.00 47.47 93 GLN A N 1
ATOM 702 C CA . GLN A 1 93 ? -12.823 -2.974 -57.114 1.00 47.47 93 GLN A CA 1
ATOM 703 C C . GLN A 1 93 ? -13.954 -1.933 -57.268 1.00 47.47 93 GLN A C 1
ATOM 705 O O . GLN A 1 93 ? -15.135 -2.203 -57.068 1.00 47.47 93 GLN A O 1
ATOM 710 N N . GLY A 1 94 ? -13.576 -0.757 -57.796 1.00 36.03 94 GLY A N 1
ATOM 711 C CA . GLY A 1 94 ? -14.497 0.208 -58.403 1.00 36.03 94 GLY A CA 1
ATOM 712 C C . GLY A 1 94 ? -13.900 1.604 -58.611 1.00 36.03 94 GLY A C 1
ATOM 713 O O . GLY A 1 94 ? -14.094 2.477 -57.772 1.00 36.03 94 GLY A O 1
ATOM 714 N N . ASP A 1 95 ? -13.190 1.804 -59.726 1.00 50.62 95 ASP A N 1
ATOM 715 C CA . ASP A 1 95 ? -12.753 3.108 -60.249 1.00 50.62 95 ASP A CA 1
ATOM 716 C C . ASP A 1 95 ? -13.929 4.087 -60.451 1.00 50.62 95 ASP A C 1
ATOM 718 O O . ASP A 1 95 ? -14.924 3.724 -61.075 1.00 50.62 95 ASP A O 1
ATOM 722 N N . ASP A 1 96 ? -13.758 5.358 -60.069 1.00 46.28 96 ASP A N 1
ATOM 723 C CA . ASP A 1 96 ? -13.992 6.465 -61.009 1.00 46.28 96 ASP A CA 1
ATOM 724 C C . ASP A 1 96 ? -13.195 7.711 -60.595 1.00 46.28 96 ASP A C 1
ATOM 726 O O . ASP A 1 96 ? -13.241 8.186 -59.458 1.00 46.28 96 ASP A O 1
ATOM 730 N N . ALA A 1 97 ? -12.439 8.234 -61.550 1.00 52.00 97 ALA A N 1
ATOM 731 C CA . ALA A 1 97 ? -11.587 9.395 -61.410 1.00 52.00 97 ALA A CA 1
ATOM 732 C C . ALA A 1 97 ? -12.249 10.588 -62.096 1.00 52.00 97 ALA A C 1
ATOM 734 O O . ALA A 1 97 ? -12.476 10.537 -63.300 1.00 52.00 97 ALA A O 1
ATOM 735 N N . THR A 1 98 ? -12.436 11.718 -61.405 1.00 40.16 98 THR A N 1
ATOM 736 C CA . THR A 1 98 ? -12.279 13.040 -62.045 1.00 40.16 98 THR A CA 1
ATOM 737 C C . THR A 1 98 ? -12.161 14.198 -61.038 1.00 40.16 98 THR A C 1
ATOM 739 O O . THR A 1 98 ? -13.137 14.759 -60.564 1.00 40.16 98 THR A O 1
ATOM 742 N N . ASN A 1 99 ? -10.907 14.597 -60.807 1.00 43.75 99 ASN A N 1
ATOM 743 C CA . ASN A 1 99 ? -10.387 15.931 -61.133 1.00 43.75 99 ASN A CA 1
ATOM 744 C C . ASN A 1 99 ? -10.923 17.168 -60.367 1.00 43.75 99 ASN A C 1
ATOM 746 O O . ASN A 1 99 ? -11.961 17.717 -60.718 1.00 43.75 99 ASN A O 1
ATOM 750 N N . GLN A 1 100 ? -10.102 17.724 -59.463 1.00 37.78 100 GLN A N 1
ATOM 751 C CA . GLN A 1 100 ? -9.415 19.013 -59.689 1.00 37.78 100 GLN A CA 1
ATOM 752 C C . GLN A 1 100 ? -8.446 19.353 -58.537 1.00 37.78 100 GLN A C 1
ATOM 754 O O . GLN A 1 100 ? -8.838 19.480 -57.382 1.00 37.78 100 GLN A O 1
ATOM 759 N N . ALA A 1 101 ? -7.176 19.549 -58.885 1.00 38.03 101 ALA A N 1
ATOM 760 C CA . ALA A 1 101 ? -6.213 20.376 -58.147 1.00 38.03 101 ALA A CA 1
ATOM 761 C C . ALA A 1 101 ? -6.050 21.710 -58.924 1.00 38.03 101 ALA A C 1
ATOM 763 O O . ALA A 1 101 ? -6.610 21.800 -60.024 1.00 38.03 101 ALA A O 1
ATOM 764 N N . PRO A 1 102 ? -5.238 22.706 -58.505 1.00 54.56 102 PRO A N 1
ATOM 765 C CA . PRO A 1 102 ? -4.439 22.846 -57.275 1.00 54.56 102 PRO A CA 1
ATOM 766 C C . PRO A 1 102 ? -4.515 24.268 -56.647 1.00 54.56 102 PRO A C 1
ATOM 768 O O . PRO A 1 102 ? -5.081 25.179 -57.244 1.00 54.56 102 PRO A O 1
ATOM 771 N N . ALA A 1 103 ? -3.882 24.480 -55.484 1.00 37.19 103 ALA A N 1
ATOM 772 C CA . ALA A 1 103 ? -2.939 25.593 -55.242 1.00 37.19 103 ALA A CA 1
ATOM 773 C C . ALA A 1 103 ? -2.464 25.609 -53.773 1.00 37.19 103 ALA A C 1
ATOM 775 O O . ALA A 1 103 ? -3.175 26.070 -52.886 1.00 37.19 103 ALA A O 1
ATOM 776 N N . ASP A 1 104 ? -1.238 25.140 -53.547 1.00 47.44 104 ASP A N 1
ATOM 777 C CA . ASP A 1 104 ? -0.319 25.746 -52.567 1.00 47.44 104 ASP A CA 1
ATOM 778 C C . ASP A 1 104 ? 0.180 27.064 -53.207 1.00 47.44 104 ASP A C 1
ATOM 780 O O . ASP A 1 104 ? 0.282 27.100 -54.445 1.00 47.44 104 ASP A O 1
ATOM 784 N N . PRO A 1 105 ? 0.493 28.143 -52.459 1.00 52.41 105 PRO A N 1
ATOM 785 C CA . PRO A 1 105 ? 1.833 28.162 -51.871 1.00 52.41 105 PRO A CA 1
ATOM 786 C C . PRO A 1 105 ? 1.998 28.995 -50.562 1.00 52.41 105 PRO A C 1
ATOM 788 O O . PRO A 1 105 ? 1.363 30.026 -50.350 1.00 52.41 105 PRO A O 1
ATOM 791 N N . GLU A 1 106 ? 2.993 28.581 -49.774 1.00 43.94 106 GLU A N 1
ATOM 792 C CA . GLU A 1 106 ? 3.884 29.368 -48.887 1.00 43.94 106 GLU A CA 1
ATOM 793 C C . GLU A 1 106 ? 3.471 29.649 -47.422 1.00 43.94 106 GLU A C 1
ATOM 795 O O . GLU A 1 106 ? 2.646 30.495 -47.087 1.00 43.94 106 GLU A O 1
ATOM 800 N N . THR A 1 107 ? 4.201 28.992 -46.512 1.00 48.12 107 THR A N 1
ATOM 801 C CA . THR A 1 107 ? 4.386 29.330 -45.087 1.00 48.12 107 THR A CA 1
ATOM 802 C C . THR A 1 107 ? 5.131 30.661 -44.890 1.00 48.12 107 THR A C 1
ATOM 804 O O . THR A 1 107 ? 5.967 31.013 -45.723 1.00 48.12 107 THR A O 1
ATOM 807 N N . PRO A 1 108 ? 5.026 31.295 -43.704 1.00 48.03 108 PRO A N 1
ATOM 808 C CA . PRO A 1 108 ? 6.203 31.211 -42.836 1.00 48.03 108 PRO A CA 1
ATOM 809 C C . PRO A 1 108 ? 5.891 30.972 -41.352 1.00 48.03 108 PRO A C 1
ATOM 811 O O . PRO A 1 108 ? 4.981 31.537 -40.754 1.00 48.03 108 PRO A O 1
ATOM 814 N N . VAL A 1 109 ? 6.746 30.139 -40.766 1.00 50.66 109 VAL A N 1
ATOM 815 C CA . VAL A 1 109 ? 6.994 29.977 -39.334 1.00 50.66 109 VAL A CA 1
ATOM 816 C C . VAL A 1 109 ? 7.401 31.308 -38.695 1.00 50.66 109 VAL A C 1
ATOM 818 O O . VAL A 1 109 ? 8.440 31.865 -39.046 1.00 50.66 109 VAL A O 1
ATOM 821 N N . GLU A 1 110 ? 6.644 31.789 -37.707 1.00 47.50 110 GLU A N 1
ATOM 822 C CA . GLU A 1 110 ? 7.128 32.848 -36.818 1.00 47.50 110 GLU A CA 1
ATOM 823 C C . GLU A 1 110 ? 7.693 32.224 -35.538 1.00 47.50 110 GLU A C 1
ATOM 825 O O . GLU A 1 110 ? 6.987 31.659 -34.704 1.00 47.50 110 GLU A O 1
ATOM 830 N N . THR A 1 111 ? 9.018 32.292 -35.432 1.00 48.16 111 THR A N 1
ATOM 831 C CA . THR A 1 111 ? 9.789 31.926 -34.247 1.00 48.16 111 THR A CA 1
ATOM 832 C C . THR A 1 111 ? 9.965 33.197 -33.426 1.00 48.16 111 THR A C 1
ATOM 834 O O . THR A 1 111 ? 10.739 34.064 -33.819 1.00 48.16 111 THR A O 1
ATOM 837 N N . SER A 1 112 ? 9.278 33.319 -32.291 1.00 52.38 112 SER A N 1
ATOM 838 C CA . SER A 1 112 ? 9.563 34.373 -31.312 1.00 52.38 112 SER A CA 1
ATOM 839 C C . SER A 1 112 ? 10.142 33.741 -30.046 1.00 52.38 112 SER A C 1
ATOM 841 O O . SER A 1 112 ? 9.449 33.088 -29.269 1.00 52.38 112 SER A O 1
ATOM 843 N N . ALA A 1 113 ? 11.458 33.897 -29.896 1.00 52.91 113 ALA A N 1
ATOM 844 C CA . ALA A 1 113 ? 12.228 33.568 -28.702 1.00 52.91 113 ALA A CA 1
ATOM 845 C C . ALA A 1 113 ? 11.868 34.509 -27.526 1.00 52.91 113 ALA A C 1
ATOM 847 O O . ALA A 1 113 ? 11.418 35.632 -27.760 1.00 52.91 113 ALA A O 1
ATOM 848 N N . PRO A 1 114 ? 12.085 34.093 -26.262 1.00 54.50 114 PRO A N 1
ATOM 849 C CA . PRO A 1 114 ? 11.756 34.902 -25.093 1.00 54.50 114 PRO A CA 1
ATOM 850 C C . PRO A 1 114 ? 12.861 35.926 -24.800 1.00 54.50 114 PRO A C 1
ATOM 852 O O . PRO A 1 114 ? 14.046 35.594 -24.848 1.00 54.50 114 PRO A O 1
ATOM 855 N N . ALA A 1 115 ? 12.497 37.151 -24.415 1.00 43.69 115 ALA A N 1
ATOM 856 C CA . ALA A 1 115 ? 13.442 38.082 -23.802 1.00 43.69 115 ALA A CA 1
ATOM 857 C C . ALA A 1 115 ? 12.768 39.019 -22.784 1.00 43.69 115 ALA A C 1
ATOM 859 O O . ALA A 1 115 ? 11.960 39.856 -23.166 1.00 43.69 115 ALA A O 1
ATOM 860 N N . ALA A 1 116 ? 13.203 38.855 -21.522 1.00 46.62 116 ALA A N 1
ATOM 861 C CA . ALA A 1 116 ? 13.308 39.812 -20.405 1.00 46.62 116 ALA A CA 1
ATOM 862 C C . ALA A 1 116 ? 12.032 40.582 -19.971 1.00 46.62 116 ALA A C 1
ATOM 864 O O . ALA A 1 116 ? 11.308 41.152 -20.768 1.00 46.62 116 ALA A O 1
ATOM 865 N N . THR A 1 117 ? 11.718 40.776 -18.688 1.00 46.94 117 THR A N 1
ATOM 866 C CA . THR A 1 117 ? 12.596 41.299 -17.631 1.00 46.94 117 THR A CA 1
ATOM 867 C C . THR A 1 117 ? 11.874 41.149 -16.283 1.00 46.94 117 THR A C 1
ATOM 869 O O . THR A 1 117 ? 10.775 41.677 -16.123 1.00 46.94 117 THR A O 1
ATOM 872 N N . GLU A 1 118 ? 12.477 40.481 -15.299 1.00 47.22 118 GLU A N 1
ATOM 873 C CA . GLU A 1 118 ? 12.090 40.634 -13.891 1.00 47.22 118 GLU A CA 1
ATOM 874 C C . GLU A 1 118 ? 12.884 41.792 -13.279 1.00 47.22 118 GLU A C 1
ATOM 876 O O . GLU A 1 118 ? 14.112 41.767 -13.270 1.00 47.22 118 GLU A O 1
ATOM 881 N N . THR A 1 119 ? 12.192 42.796 -12.741 1.00 54.31 119 THR A N 1
ATOM 882 C CA . THR A 1 119 ? 12.616 43.551 -11.548 1.00 54.31 119 THR A CA 1
ATOM 883 C C . THR A 1 119 ? 11.380 44.238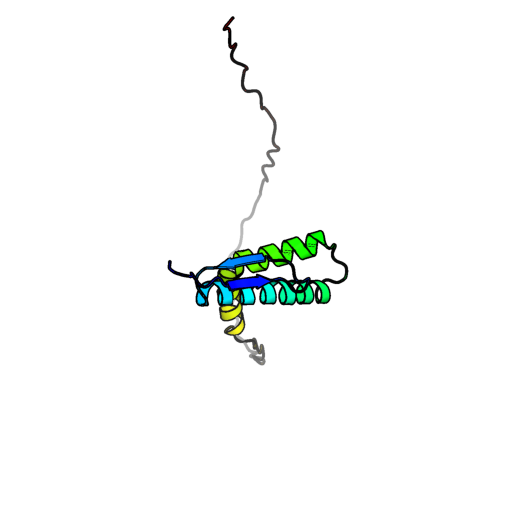 -10.958 1.00 54.31 119 THR A C 1
ATOM 885 O O . THR A 1 119 ? 10.982 45.294 -11.450 1.00 54.31 119 THR A O 1
ATOM 888 N N . PRO A 1 120 ? 10.739 43.695 -9.910 1.00 54.03 120 PRO A N 1
ATOM 889 C CA . PRO A 1 120 ? 9.879 44.503 -9.061 1.00 54.03 120 PRO A CA 1
ATOM 890 C C . PRO A 1 120 ? 10.731 45.325 -8.086 1.00 54.03 120 PRO A C 1
ATOM 892 O O . PRO A 1 120 ? 11.645 44.826 -7.429 1.00 54.03 120 PRO A O 1
ATOM 895 N N . ALA A 1 121 ? 10.418 46.618 -8.039 1.00 52.12 121 ALA A N 1
ATOM 896 C CA . ALA A 1 121 ? 11.034 47.620 -7.188 1.00 52.12 121 ALA A CA 1
ATOM 897 C C . ALA A 1 121 ? 10.892 47.285 -5.695 1.00 52.12 121 ALA A C 1
ATOM 899 O O . ALA A 1 121 ? 9.836 46.861 -5.232 1.00 52.12 121 ALA A O 1
ATOM 900 N N . ASN A 1 122 ? 11.966 47.544 -4.953 1.00 54.12 122 ASN A N 1
ATOM 901 C CA . ASN A 1 122 ? 12.026 47.564 -3.498 1.00 54.12 122 ASN A CA 1
ATOM 902 C C . ASN A 1 122 ? 11.326 48.834 -2.968 1.00 54.12 122 ASN A C 1
ATOM 904 O O . ASN A 1 122 ? 11.798 49.928 -3.292 1.00 54.12 122 ASN A O 1
ATOM 908 N N . PRO A 1 123 ? 10.238 48.755 -2.180 1.00 55.09 123 PRO A N 1
ATOM 909 C CA . PRO A 1 123 ? 9.757 49.904 -1.433 1.00 55.09 123 PRO A CA 1
ATOM 910 C C . PRO A 1 123 ? 10.487 49.999 -0.087 1.00 55.09 123 PRO A C 1
ATOM 912 O O . PRO A 1 123 ? 10.367 49.132 0.777 1.00 55.09 123 PRO A O 1
ATOM 915 N N . ASP A 1 124 ? 11.228 51.096 0.057 1.00 45.94 124 ASP A N 1
ATOM 916 C CA . ASP A 1 124 ? 11.640 51.725 1.311 1.00 45.94 124 ASP A CA 1
ATOM 917 C C . ASP A 1 124 ? 10.639 51.449 2.449 1.00 45.94 124 ASP A C 1
ATOM 919 O O . ASP A 1 124 ? 9.510 51.943 2.440 1.00 45.94 124 ASP A O 1
ATOM 923 N N . SER A 1 125 ? 11.064 50.679 3.450 1.00 49.09 125 SER A N 1
ATOM 924 C CA . SER A 1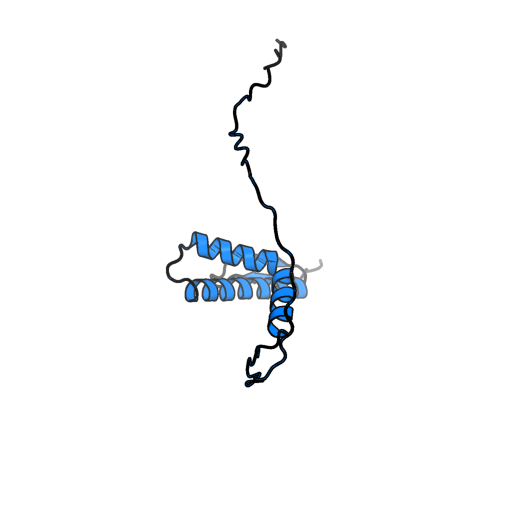 125 ? 10.384 50.602 4.739 1.00 49.09 125 SER A CA 1
ATOM 925 C C . SER A 1 125 ? 11.249 51.330 5.760 1.00 49.09 125 SER A C 1
ATOM 927 O O . SER A 1 125 ? 12.036 50.731 6.491 1.00 49.09 125 SER A O 1
ATOM 929 N N . GLN A 1 126 ? 11.106 52.656 5.777 1.00 48.34 126 GLN A N 1
ATOM 930 C CA . GLN A 1 126 ? 11.486 53.493 6.908 1.00 48.34 126 GLN A CA 1
ATOM 931 C C . GLN A 1 126 ? 10.552 53.188 8.081 1.00 48.34 126 GLN A C 1
ATOM 933 O O . GLN A 1 126 ? 9.353 53.445 8.004 1.00 48.34 126 GLN A O 1
ATOM 938 N N . ALA A 1 127 ? 11.109 52.656 9.165 1.00 47.50 127 ALA A N 1
ATOM 939 C CA . ALA A 1 127 ? 10.571 52.796 10.515 1.00 47.50 127 ALA A CA 1
ATOM 940 C C . ALA A 1 127 ? 11.677 52.453 11.525 1.00 47.50 127 ALA A C 1
ATOM 942 O O . ALA A 1 127 ? 11.836 51.299 11.923 1.00 47.50 127 ALA A O 1
ATOM 943 N N . ALA A 1 128 ? 12.447 53.466 11.913 1.00 44.47 128 ALA A N 1
ATOM 944 C CA . ALA A 1 128 ? 13.173 53.532 13.176 1.00 44.47 128 ALA A CA 1
ATOM 945 C C . ALA A 1 128 ? 13.154 54.987 13.650 1.00 44.47 128 ALA A C 1
ATOM 947 O O . ALA A 1 128 ? 13.420 55.869 12.801 1.00 44.47 128 ALA A O 1
#

Organism: Aeromonas veronii (NCBI:txid654)

Radius of gyration: 31.87 Å; chains: 1; bounding box: 32×65×99 Å